Protein AF-A0A7L5AIV1-F1 (afdb_monomer_lite)

Sequence (106 aa):
MNETTESSRKRPETHGSSEAGRYLRFIDWLNRSLEGPLGPPPSGPFDEVVQQVGAATCPVCNRPMSEHRIDHTVSNAVLHCPVGHERPAEHQEPLNELGMPKRPHD

Foldseek 3Di:
DDDDDDDDPPDPDPPPDPVVVVVVVVVVVVVVVCCVVCPDPPPDPVVVVVVVQQQDADPPPRHGLVQWDWDPPDVDTDIHDPDDDDDPPDDPADADPVRHHDDDDD

pLDDT: mean 77.85, std 16.0, range [37.56, 94.88]

Radius of gyration: 32.4 Å; chains: 1; bounding box: 86×71×59 Å

Structure (mmCIF, N/CA/C/O backbone):
data_AF-A0A7L5AIV1-F1
#
_entry.id   AF-A0A7L5AIV1-F1
#
loop_
_atom_site.group_PDB
_atom_site.id
_atom_site.type_symbol
_atom_site.label_atom_id
_atom_site.label_alt_id
_atom_site.label_comp_id
_atom_site.label_asym_id
_atom_site.label_entity_id
_atom_site.label_seq_id
_atom_site.pdbx_PDB_ins_code
_atom_site.Cartn_x
_atom_site.Cartn_y
_atom_site.Cartn_z
_atom_site.occupancy
_atom_site.B_iso_or_equiv
_atom_site.auth_seq_id
_atom_site.auth_comp_id
_atom_site.auth_asym_id
_atom_site.auth_atom_id
_atom_site.pdbx_PDB_model_num
ATOM 1 N N . MET A 1 1 ? -40.158 -61.536 41.423 1.00 37.56 1 MET A N 1
ATOM 2 C CA . MET A 1 1 ? -38.887 -62.261 41.235 1.00 37.56 1 MET A CA 1
ATOM 3 C C . MET A 1 1 ? -38.019 -61.414 40.310 1.00 37.56 1 MET A C 1
ATOM 5 O O . MET A 1 1 ? -38.562 -60.885 39.350 1.00 37.56 1 MET A O 1
ATOM 9 N N . ASN A 1 2 ? -36.754 -61.238 40.720 1.00 39.53 2 ASN A N 1
ATOM 10 C CA . ASN A 1 2 ? -35.513 -60.861 40.010 1.00 39.53 2 ASN A CA 1
ATOM 11 C C . ASN A 1 2 ? -35.399 -59.626 39.078 1.00 39.53 2 ASN A C 1
ATOM 13 O O . ASN A 1 2 ? -35.655 -59.673 37.882 1.00 39.53 2 ASN A O 1
ATOM 17 N N . GLU A 1 3 ? -34.870 -58.556 39.682 1.00 47.19 3 GLU A N 1
ATOM 18 C CA . GLU A 1 3 ? -33.620 -57.817 39.382 1.00 47.19 3 GLU A CA 1
ATOM 19 C C . GLU A 1 3 ? -32.707 -58.274 38.217 1.00 47.19 3 GLU A C 1
ATOM 21 O O . GLU A 1 3 ? -32.412 -59.459 38.091 1.00 47.19 3 GLU A O 1
ATOM 26 N N . THR A 1 4 ? -32.162 -57.294 37.470 1.00 48.16 4 THR A N 1
ATOM 27 C CA . THR A 1 4 ? -30.780 -57.176 36.909 1.00 48.16 4 THR A CA 1
ATOM 28 C C . THR A 1 4 ? -30.658 -55.742 36.330 1.00 48.16 4 THR A C 1
ATOM 30 O O . THR A 1 4 ? -31.296 -55.440 35.328 1.00 48.16 4 THR A O 1
ATOM 33 N N . THR A 1 5 ? -30.277 -54.725 37.112 1.00 50.34 5 THR A N 1
ATOM 34 C CA . THR A 1 5 ? -28.926 -54.145 37.331 1.00 50.34 5 THR A CA 1
ATOM 35 C C . THR A 1 5 ? -28.262 -53.404 36.151 1.00 50.34 5 THR A C 1
ATOM 37 O O . THR A 1 5 ? -28.037 -53.947 35.079 1.00 50.34 5 THR A O 1
ATOM 40 N N . GLU A 1 6 ? -27.902 -52.146 36.461 1.00 44.66 6 GLU A N 1
ATOM 41 C CA . GLU A 1 6 ? -26.683 -51.405 36.084 1.00 44.66 6 GLU A CA 1
ATOM 42 C C . GLU A 1 6 ? -26.363 -51.102 34.608 1.00 44.66 6 GLU A C 1
ATOM 44 O O . GLU A 1 6 ? -26.051 -51.973 33.814 1.00 44.66 6 GLU A O 1
ATOM 49 N N . SER A 1 7 ? -26.168 -49.815 34.298 1.00 41.50 7 SER A N 1
ATOM 50 C CA . SER A 1 7 ? -24.788 -49.315 34.167 1.00 41.50 7 SER A CA 1
ATOM 51 C C . SER A 1 7 ? -24.757 -47.788 34.097 1.00 41.50 7 SER A C 1
ATOM 53 O O . SER A 1 7 ? -24.934 -47.145 33.063 1.00 41.50 7 SER A O 1
ATOM 55 N N . SER A 1 8 ? -24.514 -47.215 35.270 1.00 53.44 8 SER A N 1
ATOM 56 C CA . SER A 1 8 ? -23.936 -45.895 35.462 1.00 53.44 8 SER A CA 1
ATOM 57 C C . SER A 1 8 ? -22.705 -45.706 34.569 1.00 53.44 8 SER A C 1
ATOM 59 O O . SER A 1 8 ? -21.681 -46.358 34.764 1.00 53.44 8 SER A O 1
ATOM 61 N N . ARG A 1 9 ? -22.755 -44.743 33.647 1.00 48.69 9 ARG A N 1
ATOM 62 C CA . ARG A 1 9 ? -21.545 -44.074 33.159 1.00 48.69 9 ARG A CA 1
ATOM 63 C C . ARG A 1 9 ? -21.608 -42.616 33.591 1.00 48.69 9 ARG A C 1
ATOM 65 O O . ARG A 1 9 ? -21.954 -41.729 32.815 1.00 48.69 9 ARG A O 1
ATOM 72 N N . LYS A 1 10 ? -21.308 -42.381 34.876 1.00 47.47 10 LYS A N 1
ATOM 73 C CA . LYS A 1 10 ? -20.975 -41.045 35.381 1.00 47.47 10 LYS A CA 1
ATOM 74 C C . LYS A 1 10 ? -19.882 -40.456 34.489 1.00 47.47 10 LYS A C 1
ATOM 76 O O . LYS A 1 10 ? -18.817 -41.048 34.328 1.00 47.47 10 LYS A O 1
ATOM 81 N N . ARG A 1 11 ? -20.165 -39.292 33.906 1.00 48.53 11 ARG A N 1
ATOM 82 C CA . ARG A 1 11 ? -19.164 -38.453 33.245 1.00 48.53 11 ARG A CA 1
ATOM 83 C C . ARG A 1 11 ? -18.095 -38.117 34.296 1.00 48.53 11 ARG A C 1
ATOM 85 O O . ARG A 1 11 ? -18.481 -37.684 35.381 1.00 48.53 11 ARG A O 1
ATOM 92 N N . PRO A 1 12 ? -16.798 -38.348 34.037 1.00 43.16 12 PRO A N 1
ATOM 93 C CA . PRO A 1 12 ? -15.771 -37.984 34.995 1.00 43.16 12 PRO A CA 1
ATOM 94 C C . PRO A 1 12 ? -15.782 -36.465 35.129 1.00 43.16 12 PRO A C 1
ATOM 96 O O . PRO A 1 12 ? -15.642 -35.734 34.147 1.00 43.16 12 PRO A O 1
ATOM 99 N N . GLU A 1 13 ? -16.026 -36.004 36.348 1.00 54.41 13 GLU A N 1
ATOM 100 C CA . GLU A 1 13 ? -15.886 -34.605 36.704 1.00 54.41 13 GLU A CA 1
ATOM 101 C C . GLU A 1 13 ? -14.404 -34.277 36.584 1.00 54.41 13 GLU A C 1
ATOM 103 O O . GLU A 1 13 ? -13.565 -34.778 37.333 1.00 54.41 13 GLU A O 1
ATOM 108 N N . THR A 1 14 ? -14.064 -33.495 35.565 1.00 49.81 14 THR A N 1
ATOM 109 C CA . THR A 1 14 ? -12.721 -32.967 35.401 1.00 49.81 14 THR A CA 1
ATOM 110 C C . THR A 1 14 ? -12.481 -31.983 36.537 1.00 49.81 14 THR A C 1
ATOM 112 O O . THR A 1 14 ? -12.792 -30.799 36.423 1.00 49.81 14 THR A O 1
ATOM 115 N N . HIS A 1 15 ? -11.905 -32.470 37.635 1.00 52.50 15 HIS A N 1
ATOM 116 C CA . HIS A 1 15 ? -11.165 -31.659 38.598 1.00 52.50 15 HIS A CA 1
ATOM 117 C C . HIS A 1 15 ? -9.884 -31.139 37.920 1.00 52.50 15 HIS A C 1
ATOM 119 O O . HIS A 1 15 ? -8.763 -31.513 38.253 1.00 52.50 15 HIS A O 1
ATOM 125 N N . GLY A 1 16 ? -10.062 -30.298 36.902 1.00 48.94 16 GLY A N 1
ATOM 126 C CA . GLY A 1 16 ? -9.005 -29.525 36.274 1.00 48.94 16 GLY A CA 1
ATOM 127 C C . GLY A 1 16 ? -8.816 -28.249 37.075 1.00 48.94 16 GLY A C 1
ATOM 128 O O . GLY A 1 16 ? -9.589 -27.318 36.904 1.00 48.94 16 GLY A O 1
ATOM 129 N N . SER A 1 17 ? -7.834 -28.275 37.980 1.00 56.34 17 SER A N 1
ATOM 130 C CA . SER A 1 17 ? -7.189 -27.149 38.668 1.00 56.34 17 SER A CA 1
ATOM 131 C C . SER A 1 17 ? -8.070 -25.921 38.954 1.00 56.34 17 SER A C 1
ATOM 133 O O . SER A 1 17 ? -8.384 -25.132 38.060 1.00 56.34 17 SER A O 1
ATOM 135 N N . SER A 1 18 ? -8.376 -25.675 40.235 1.00 63.06 18 SER A N 1
ATOM 136 C CA . SER A 1 18 ? -9.049 -24.440 40.686 1.00 63.06 18 SER A CA 1
ATOM 137 C C . SER A 1 18 ? -8.345 -23.162 40.197 1.00 63.06 18 SER A C 1
ATOM 139 O O . SER A 1 18 ? -8.960 -22.097 40.124 1.00 63.06 18 SER A O 1
ATOM 141 N N . GLU A 1 19 ? -7.077 -23.290 39.796 1.00 66.00 19 GLU A N 1
ATOM 142 C CA . GLU A 1 19 ? -6.255 -22.267 39.171 1.00 66.00 19 GLU A CA 1
ATOM 143 C C . GLU A 1 19 ? -6.685 -21.848 37.761 1.00 66.00 19 GLU A C 1
ATOM 145 O O . GLU A 1 19 ? -6.707 -20.659 37.444 1.00 66.00 19 GLU A O 1
ATOM 150 N N . ALA A 1 20 ? -7.070 -22.802 36.916 1.00 73.00 20 ALA A N 1
ATOM 151 C CA . ALA A 1 20 ? -7.535 -22.501 35.565 1.00 73.00 20 ALA A CA 1
ATOM 152 C C . ALA A 1 20 ? -8.930 -21.858 35.603 1.00 73.00 20 ALA A C 1
ATOM 154 O O . ALA A 1 20 ? -9.197 -20.881 34.904 1.00 73.00 20 ALA A O 1
ATOM 155 N N . GLY A 1 21 ? -9.801 -22.347 36.495 1.00 81.00 21 GLY A N 1
ATOM 156 C CA . GLY A 1 21 ? -11.133 -21.779 36.705 1.00 81.00 21 GLY A CA 1
ATOM 157 C C . GLY A 1 21 ? -11.095 -20.340 37.230 1.00 81.00 21 GLY A C 1
ATOM 158 O O . GLY A 1 21 ? -11.834 -19.493 36.734 1.00 81.00 21 GLY A O 1
ATOM 159 N N . ARG A 1 22 ? -10.211 -20.028 38.191 1.00 80.75 22 ARG A N 1
ATOM 160 C CA . ARG A 1 22 ? -10.058 -18.654 38.711 1.00 80.75 22 ARG A CA 1
ATOM 161 C C . ARG A 1 22 ? -9.459 -17.693 37.680 1.00 80.75 22 ARG A C 1
ATOM 163 O O . ARG A 1 22 ? -9.873 -16.540 37.634 1.00 80.75 22 ARG A O 1
ATOM 170 N N . TYR A 1 23 ? -8.540 -18.166 36.836 1.00 88.75 23 TYR A N 1
ATOM 171 C CA . TYR A 1 23 ? -7.943 -17.356 35.773 1.00 88.75 23 TYR A CA 1
ATOM 172 C C . TYR A 1 23 ? -8.979 -16.948 34.718 1.00 88.75 23 TYR A C 1
ATOM 174 O O . TYR A 1 23 ? -9.088 -15.768 34.397 1.00 88.75 23 TYR A O 1
ATOM 182 N N . LEU A 1 24 ? -9.809 -17.886 34.248 1.00 91.00 24 LEU A N 1
ATOM 183 C CA . LEU A 1 24 ? -10.880 -17.571 33.295 1.00 91.00 24 LEU A CA 1
ATOM 184 C C . LEU A 1 24 ? -11.887 -16.564 33.874 1.00 91.00 24 LEU A C 1
ATOM 186 O O . LEU A 1 24 ? -12.242 -15.600 33.206 1.00 91.00 24 LEU A O 1
ATOM 190 N N . ARG A 1 25 ? -12.265 -16.712 35.152 1.00 87.75 25 ARG A N 1
ATOM 191 C CA . ARG A 1 25 ? -13.143 -15.751 35.848 1.00 87.75 25 ARG A CA 1
ATOM 192 C C . ARG A 1 25 ? -12.531 -14.351 35.956 1.00 87.75 25 ARG A C 1
ATOM 194 O O . ARG A 1 25 ? -13.258 -13.365 35.879 1.00 87.75 25 ARG A O 1
ATOM 201 N N . PHE A 1 26 ? -11.216 -14.263 36.146 1.00 93.31 26 PHE A N 1
ATOM 202 C CA . PHE A 1 26 ? -10.493 -12.994 36.175 1.00 93.31 26 PHE A CA 1
ATOM 203 C C . PHE A 1 26 ? -10.470 -12.317 34.798 1.00 93.31 26 PHE A C 1
ATOM 205 O O . PHE A 1 26 ? -10.749 -11.123 34.717 1.00 93.31 26 PHE A O 1
ATOM 212 N N . ILE A 1 27 ? -10.208 -13.069 33.724 1.00 89.75 27 ILE A N 1
ATOM 213 C CA . ILE A 1 27 ? -10.265 -12.550 32.348 1.00 89.75 27 ILE A CA 1
ATOM 214 C C . ILE A 1 27 ? -11.683 -12.083 31.992 1.00 89.75 27 ILE A C 1
ATOM 216 O O . ILE A 1 27 ? -11.839 -11.005 31.424 1.00 89.75 27 ILE A O 1
ATOM 220 N N . ASP A 1 28 ? -12.717 -12.826 32.394 1.00 89.38 28 ASP A N 1
ATOM 221 C CA . ASP A 1 28 ? -14.115 -12.421 32.196 1.00 89.38 28 ASP A CA 1
ATOM 222 C C . ASP A 1 28 ? -14.450 -11.115 32.937 1.00 89.38 28 ASP A C 1
ATOM 224 O O . ASP A 1 28 ? -15.105 -10.228 32.384 1.00 89.38 28 ASP A O 1
ATOM 228 N N . TRP A 1 29 ? -13.989 -10.971 34.186 1.00 91.56 29 TRP A N 1
ATOM 229 C CA . TRP A 1 29 ? -14.169 -9.744 34.969 1.00 91.56 29 TRP A CA 1
ATOM 230 C C . TRP A 1 29 ? -13.418 -8.553 34.362 1.00 91.56 29 TRP A C 1
ATOM 232 O O . TRP A 1 29 ? -13.967 -7.450 34.305 1.00 91.56 29 TRP A O 1
ATOM 242 N N . LEU A 1 30 ? -12.189 -8.773 33.884 1.00 89.19 30 LEU A N 1
ATOM 243 C CA . LEU A 1 30 ? -11.402 -7.755 33.192 1.00 89.19 30 LEU A CA 1
ATOM 244 C C . LEU A 1 30 ? -12.096 -7.301 31.912 1.00 89.19 30 LEU A C 1
ATOM 246 O O . LEU A 1 30 ? -12.306 -6.104 31.744 1.00 89.19 30 LEU A O 1
ATOM 250 N N . ASN A 1 31 ? -12.506 -8.234 31.048 1.00 84.44 31 ASN A N 1
ATOM 251 C CA . ASN A 1 31 ? -13.224 -7.907 29.818 1.00 84.44 31 ASN A CA 1
ATOM 252 C C . ASN A 1 31 ? -14.494 -7.104 30.123 1.00 84.44 31 ASN A C 1
ATOM 254 O O . ASN A 1 31 ? -14.678 -6.027 29.563 1.00 84.44 31 ASN A O 1
ATOM 258 N N . ARG A 1 32 ? -15.311 -7.537 31.096 1.00 84.25 32 ARG A N 1
ATOM 259 C CA . ARG A 1 32 ? -16.517 -6.797 31.513 1.00 84.25 32 ARG A CA 1
ATOM 260 C C . ARG A 1 32 ? -16.206 -5.391 32.032 1.00 84.25 32 ARG A C 1
ATOM 262 O O . ARG A 1 32 ? -16.967 -4.462 31.775 1.00 84.25 32 ARG A O 1
ATOM 269 N N . SER A 1 33 ? -15.117 -5.240 32.783 1.00 84.56 33 SER A N 1
ATOM 270 C CA . SER A 1 33 ? -14.695 -3.949 33.341 1.00 84.56 33 SER A CA 1
ATOM 271 C C . SER A 1 33 ? -14.114 -3.014 32.282 1.00 84.56 33 SER A C 1
ATOM 273 O O . SER A 1 33 ? -14.166 -1.802 32.463 1.00 84.56 33 SER A O 1
ATOM 275 N N . LEU A 1 34 ? -13.573 -3.560 31.190 1.00 80.38 34 LEU A N 1
ATOM 276 C CA . LEU A 1 34 ? -12.972 -2.814 30.085 1.00 80.38 34 LEU A CA 1
ATOM 277 C C . LEU A 1 34 ? -13.989 -2.424 29.003 1.00 80.38 34 LEU A C 1
ATOM 279 O O . LEU A 1 34 ? -13.841 -1.364 28.402 1.00 80.38 34 LEU A O 1
ATOM 283 N N . GLU A 1 35 ? -15.044 -3.214 28.793 1.00 71.94 35 GLU A N 1
ATOM 284 C CA . GLU A 1 35 ? -16.107 -2.929 27.812 1.00 71.94 35 GLU A CA 1
ATOM 285 C C . GLU A 1 35 ? -16.823 -1.589 28.046 1.00 71.94 35 GLU A C 1
ATOM 287 O O . GLU A 1 35 ? -17.227 -0.935 27.090 1.00 71.94 35 GLU A O 1
ATOM 292 N N . GLY A 1 36 ? -16.974 -1.157 29.301 1.00 73.44 36 GLY A N 1
ATOM 293 C CA . GLY A 1 36 ? -17.564 0.144 29.631 1.00 73.44 36 GLY A CA 1
ATOM 294 C C . GLY A 1 36 ? -16.671 1.334 29.244 1.00 73.44 36 GLY A C 1
ATOM 295 O O . GLY A 1 36 ? -17.088 2.164 28.440 1.00 73.44 36 GLY A O 1
ATOM 296 N N . PRO A 1 37 ? -15.457 1.449 29.813 1.00 71.50 37 PRO A N 1
ATOM 297 C CA . PRO A 1 37 ? -14.579 2.595 29.587 1.00 71.50 37 PRO A CA 1
ATOM 298 C C . PRO A 1 37 ? -13.891 2.620 28.215 1.00 71.50 37 PRO A C 1
ATOM 300 O O . PRO A 1 37 ? -13.590 3.711 27.739 1.00 71.50 37 PRO A O 1
ATOM 303 N N . LEU A 1 38 ? -13.629 1.471 27.579 1.00 72.50 38 LEU A N 1
ATOM 304 C CA . LEU A 1 38 ? -13.010 1.431 26.244 1.00 72.50 38 LEU A CA 1
ATOM 305 C C . LEU A 1 38 ? -14.041 1.387 25.110 1.00 72.50 38 LEU A C 1
ATOM 307 O O . LEU A 1 38 ? -13.720 1.790 23.993 1.00 72.50 38 LEU A O 1
ATOM 311 N N . GLY A 1 39 ? -15.268 0.934 25.394 1.00 68.81 39 GLY A N 1
ATOM 312 C CA . GLY A 1 39 ? -16.287 0.698 24.377 1.00 68.81 39 GLY A CA 1
ATOM 313 C C . GLY A 1 39 ? -15.883 -0.395 23.377 1.00 68.81 39 GLY A C 1
ATOM 314 O O . GLY A 1 39 ? -14.784 -0.956 23.453 1.00 68.81 39 GLY A O 1
ATOM 315 N N . PRO A 1 40 ? -16.759 -0.739 22.416 1.00 69.56 40 PRO A N 1
ATOM 316 C CA . PRO A 1 40 ? -16.313 -1.471 21.239 1.00 69.56 40 PRO A CA 1
ATOM 317 C C . PRO A 1 40 ? -15.188 -0.665 20.572 1.00 69.56 40 PRO A C 1
ATOM 319 O O . PRO A 1 40 ? -15.278 0.567 20.536 1.00 69.56 40 PRO A O 1
ATOM 322 N N . PRO A 1 41 ? -14.130 -1.325 20.060 1.00 67.44 41 PRO A N 1
ATOM 323 C CA . PRO A 1 41 ? -13.049 -0.619 19.391 1.00 67.44 41 PRO A CA 1
ATOM 324 C C . PRO A 1 41 ? -13.666 0.291 18.329 1.00 67.44 41 PRO A C 1
ATOM 326 O O . PRO A 1 41 ? -14.575 -0.160 17.620 1.00 67.44 41 PRO A O 1
ATOM 329 N N . PRO A 1 42 ? -13.226 1.556 18.218 1.00 69.25 42 PRO A N 1
ATOM 330 C CA . PRO A 1 42 ? -13.720 2.411 17.165 1.00 69.25 42 PRO A CA 1
ATOM 331 C C . PRO A 1 42 ? -13.407 1.707 15.848 1.00 69.25 42 PRO A C 1
ATOM 333 O O . PRO A 1 42 ? -12.246 1.574 15.457 1.00 69.25 42 PRO A O 1
ATOM 336 N N . SER A 1 43 ? -14.451 1.246 15.160 1.00 64.56 43 SER A N 1
ATOM 337 C CA . SER A 1 43 ? -14.409 1.032 13.724 1.00 64.56 43 SER A CA 1
ATOM 338 C C . SER A 1 43 ? -14.287 2.428 13.132 1.00 64.56 43 SER A C 1
ATOM 340 O O . SER A 1 43 ? -15.283 3.033 12.736 1.00 64.56 43 SER A O 1
ATOM 342 N N . GLY A 1 44 ? -13.093 3.011 13.253 1.00 67.88 44 GLY A N 1
ATOM 343 C CA . GLY A 1 44 ? -12.797 4.336 12.747 1.00 67.88 44 GLY A CA 1
ATOM 344 C C . GLY A 1 44 ? -13.140 4.404 11.262 1.00 67.88 44 GLY A C 1
ATOM 345 O O . GLY A 1 44 ? -13.459 3.382 10.648 1.00 67.88 44 GLY A O 1
ATOM 346 N N . PRO A 1 45 ? -13.084 5.591 10.661 1.00 73.62 45 PRO A N 1
ATOM 347 C CA . PRO A 1 45 ? -13.377 5.741 9.247 1.00 73.62 45 PRO A CA 1
ATOM 348 C C . PRO A 1 45 ? -12.298 5.030 8.414 1.00 73.62 45 PRO A C 1
ATOM 350 O O . PRO A 1 45 ? -11.311 5.618 7.979 1.00 73.62 45 PRO A O 1
ATOM 353 N N . PHE A 1 46 ? -12.474 3.725 8.204 1.00 75.75 46 PHE A N 1
ATOM 354 C CA . PHE A 1 46 ? -11.568 2.903 7.411 1.00 75.75 46 PHE A CA 1
ATOM 355 C C . PHE A 1 46 ? -11.517 3.407 5.969 1.00 75.75 46 PHE A C 1
ATOM 357 O O . PHE A 1 46 ? -10.468 3.328 5.338 1.00 75.75 46 PHE A O 1
ATOM 364 N N . ASP A 1 47 ? -12.607 4.011 5.492 1.00 76.19 47 ASP A N 1
ATOM 365 C CA . ASP A 1 47 ? -12.673 4.644 4.179 1.00 76.19 47 ASP A CA 1
ATOM 366 C C . ASP A 1 47 ? -11.666 5.793 4.037 1.00 76.19 47 ASP A C 1
ATOM 368 O O . ASP A 1 47 ? -10.974 5.867 3.027 1.00 76.19 47 ASP A O 1
ATOM 372 N N . GLU A 1 48 ? -11.503 6.652 5.047 1.00 78.94 48 GLU A N 1
ATOM 373 C CA . GLU A 1 48 ? -10.546 7.771 5.001 1.00 78.94 48 GLU A CA 1
ATOM 374 C C . GLU A 1 48 ? -9.101 7.267 4.916 1.00 78.94 48 GLU A C 1
ATOM 376 O O . GLU A 1 48 ? -8.298 7.780 4.133 1.00 78.94 48 GLU A O 1
ATOM 381 N N . VAL A 1 49 ? -8.788 6.202 5.659 1.00 79.12 49 VAL A N 1
ATOM 382 C CA . VAL A 1 49 ? -7.477 5.542 5.615 1.00 79.12 49 VAL A CA 1
ATOM 383 C C . VAL A 1 49 ? -7.236 4.907 4.246 1.00 79.12 49 VAL A C 1
ATOM 385 O O . VAL A 1 49 ? -6.158 5.070 3.677 1.00 79.12 49 VAL A O 1
ATOM 388 N N . VAL A 1 50 ? -8.235 4.223 3.681 1.00 80.12 50 VAL A N 1
ATOM 389 C CA . VAL A 1 50 ? -8.142 3.623 2.341 1.00 80.12 50 VAL A CA 1
ATOM 390 C C . VAL A 1 50 ? -7.912 4.697 1.276 1.00 80.12 50 VAL A C 1
ATOM 392 O O . VAL A 1 50 ? -7.052 4.515 0.414 1.00 80.12 50 VAL A O 1
ATOM 395 N N . GLN A 1 51 ? -8.610 5.833 1.354 1.00 80.19 51 GLN A N 1
ATOM 396 C CA . GLN A 1 51 ? -8.412 6.952 0.427 1.00 80.19 51 GLN A CA 1
ATOM 397 C C . GLN A 1 51 ? -7.007 7.550 0.547 1.00 80.19 51 GLN A C 1
ATOM 399 O O . GLN A 1 51 ? -6.334 7.763 -0.462 1.00 80.19 51 GLN A O 1
ATOM 404 N N . GLN A 1 52 ? -6.529 7.774 1.773 1.00 82.69 52 GLN A N 1
ATOM 405 C CA . GLN A 1 52 ? -5.190 8.308 2.011 1.00 82.69 52 GLN A CA 1
ATOM 406 C C . GLN A 1 52 ? -4.099 7.363 1.492 1.00 82.69 52 GLN A C 1
ATOM 408 O O . GLN A 1 52 ? -3.145 7.810 0.855 1.00 82.69 52 GLN A O 1
ATOM 413 N N . VAL A 1 53 ? -4.240 6.058 1.732 1.00 83.69 53 VAL A N 1
ATOM 414 C CA . VAL A 1 53 ? -3.301 5.047 1.231 1.00 83.69 53 VAL A CA 1
ATOM 415 C C . VAL A 1 53 ? -3.362 4.957 -0.292 1.00 83.69 53 VAL A C 1
ATOM 417 O O . VAL A 1 53 ? -2.317 4.895 -0.930 1.00 83.69 53 VAL A O 1
ATOM 420 N N . GLY A 1 54 ? -4.552 5.012 -0.894 1.00 81.62 54 GLY A N 1
ATOM 421 C CA . GLY A 1 54 ? -4.717 5.001 -2.349 1.00 81.62 54 GLY A CA 1
ATOM 422 C C . GLY A 1 54 ? -4.078 6.207 -3.046 1.00 81.62 54 GLY A C 1
ATOM 423 O O . GLY A 1 54 ? -3.553 6.064 -4.152 1.00 81.62 54 GLY A O 1
ATOM 424 N N . ALA A 1 55 ? -4.074 7.371 -2.389 1.00 85.94 55 ALA A N 1
ATOM 425 C CA . ALA A 1 55 ? -3.422 8.588 -2.871 1.00 85.94 55 ALA A CA 1
ATOM 426 C C . ALA A 1 55 ? -1.891 8.577 -2.707 1.00 85.94 55 ALA A C 1
ATOM 428 O O . ALA A 1 55 ? -1.209 9.401 -3.319 1.00 85.94 55 ALA A O 1
ATOM 429 N N . ALA A 1 56 ? -1.335 7.668 -1.899 1.00 90.44 56 ALA A N 1
ATOM 430 C CA . ALA A 1 56 ? 0.107 7.555 -1.730 1.00 90.44 56 ALA A CA 1
ATOM 431 C C . ALA A 1 56 ? 0.784 7.088 -3.027 1.00 90.44 56 ALA A C 1
ATOM 433 O O . ALA A 1 56 ? 0.262 6.258 -3.773 1.00 90.44 56 ALA A O 1
ATOM 434 N N . THR A 1 57 ? 1.980 7.608 -3.286 1.00 94.88 57 THR A N 1
ATOM 435 C CA . THR A 1 57 ? 2.744 7.297 -4.496 1.00 94.88 57 THR A CA 1
ATOM 436 C C . THR A 1 57 ? 3.603 6.048 -4.293 1.00 94.88 57 THR A C 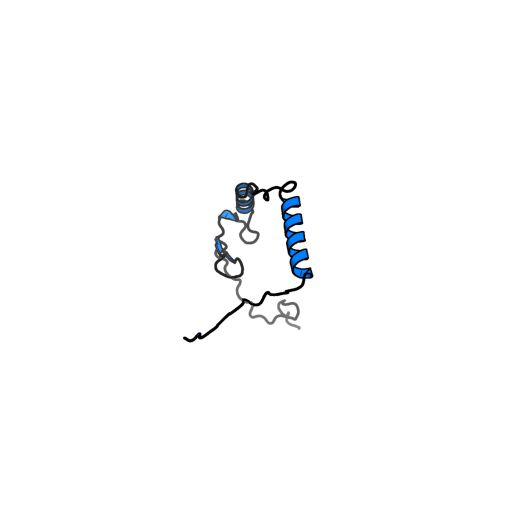1
ATOM 438 O O . THR A 1 57 ? 4.311 5.927 -3.293 1.00 94.88 57 THR A O 1
ATOM 441 N N . CYS A 1 58 ? 3.600 5.131 -5.262 1.00 94.31 58 CYS A N 1
ATOM 442 C CA . CYS A 1 58 ? 4.516 3.994 -5.278 1.00 94.31 58 CYS A CA 1
ATOM 443 C C . CYS A 1 58 ? 5.979 4.459 -5.428 1.00 94.31 58 CYS A C 1
ATOM 445 O O . CYS A 1 58 ? 6.285 5.120 -6.421 1.00 94.31 58 CYS A O 1
ATOM 447 N N . PRO A 1 59 ? 6.918 4.037 -4.558 1.00 92.38 59 PRO A N 1
ATOM 448 C CA . PRO A 1 59 ? 8.320 4.471 -4.621 1.00 92.38 59 PRO A CA 1
ATOM 449 C C . PRO A 1 59 ? 9.098 3.891 -5.815 1.00 92.38 59 PRO A C 1
ATOM 451 O O . PRO A 1 59 ? 10.186 4.366 -6.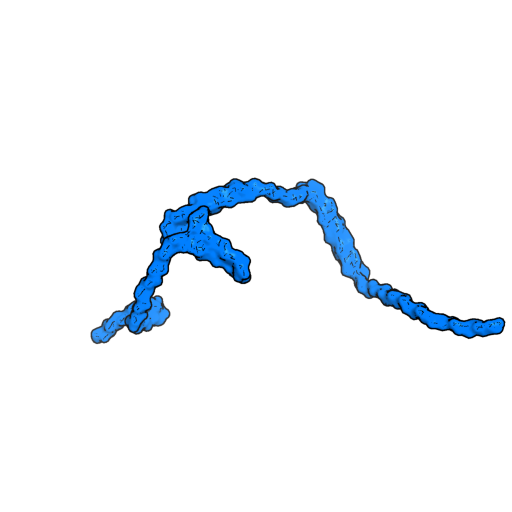123 1.00 92.38 59 PRO A O 1
ATOM 454 N N . VAL A 1 60 ? 8.566 2.855 -6.475 1.00 91.25 60 VAL A N 1
ATOM 455 C CA . VAL A 1 60 ? 9.201 2.213 -7.639 1.00 91.25 60 VAL A CA 1
ATOM 456 C C . VAL A 1 60 ? 8.785 2.872 -8.958 1.00 91.25 60 VAL A C 1
ATOM 458 O O . VAL A 1 60 ? 9.637 3.229 -9.764 1.00 91.25 60 VAL A O 1
ATOM 461 N N . CYS A 1 61 ? 7.479 3.029 -9.201 1.00 93.75 61 CYS A N 1
ATOM 462 C CA . CYS A 1 61 ? 6.945 3.509 -10.481 1.00 93.75 61 CYS A CA 1
ATOM 463 C C . CYS A 1 61 ? 6.371 4.935 -10.441 1.00 93.75 61 CYS A C 1
ATOM 465 O O . CYS A 1 61 ? 5.968 5.452 -11.480 1.00 93.75 61 CYS A O 1
ATOM 467 N N . ASN A 1 62 ? 6.307 5.565 -9.264 1.00 94.00 62 ASN A N 1
ATOM 468 C CA . ASN A 1 62 ? 5.744 6.898 -9.031 1.00 94.00 62 ASN A CA 1
ATOM 469 C C . ASN A 1 62 ? 4.265 7.087 -9.435 1.00 94.00 62 ASN A C 1
ATOM 471 O O . ASN A 1 62 ? 3.803 8.217 -9.584 1.00 94.00 62 ASN A O 1
ATOM 475 N N . ARG A 1 63 ? 3.501 5.998 -9.578 1.00 94.12 63 ARG A N 1
ATOM 476 C CA . ARG A 1 63 ? 2.042 6.025 -9.789 1.00 94.12 63 ARG A CA 1
ATOM 477 C C . ARG A 1 63 ? 1.277 5.870 -8.471 1.00 94.12 63 ARG A C 1
ATOM 479 O O . ARG A 1 63 ? 1.844 5.316 -7.523 1.00 94.12 63 ARG A O 1
ATOM 486 N N . PRO A 1 64 ? 0.019 6.342 -8.383 1.00 94.88 64 PRO A N 1
ATOM 487 C CA . PRO A 1 64 ? -0.782 6.196 -7.170 1.00 94.88 64 PRO A CA 1
ATOM 488 C C . PRO A 1 64 ? -0.995 4.717 -6.807 1.00 94.88 64 PRO A C 1
ATOM 490 O O . PRO A 1 64 ? -1.154 3.849 -7.671 1.00 94.88 64 PRO A O 1
ATOM 493 N N . MET A 1 65 ? -1.000 4.419 -5.508 1.00 94.38 65 MET A N 1
ATOM 494 C CA . MET A 1 65 ? -1.224 3.074 -4.964 1.00 94.38 65 MET A CA 1
ATOM 495 C C . MET A 1 65 ? -2.595 2.504 -5.325 1.00 94.38 65 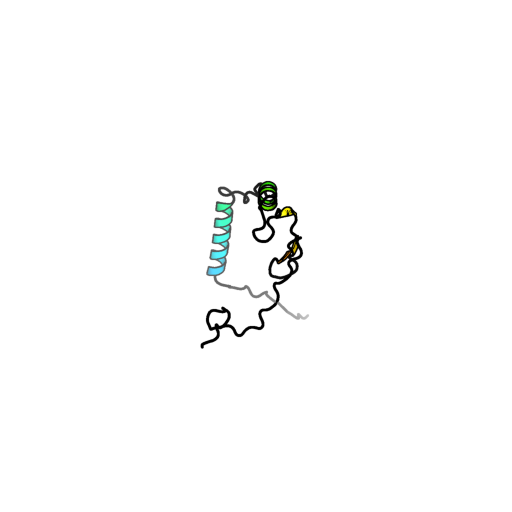MET A C 1
ATOM 497 O O . MET A 1 65 ? -2.729 1.290 -5.434 1.00 94.38 65 MET A O 1
ATOM 501 N N . SER A 1 66 ? -3.584 3.356 -5.607 1.00 93.25 66 SER A N 1
ATOM 502 C CA . SER A 1 66 ? -4.897 2.939 -6.112 1.00 93.25 66 SER A CA 1
ATOM 503 C C . SER A 1 66 ? -4.852 2.206 -7.462 1.00 93.25 66 SER A C 1
ATOM 505 O O . SER A 1 66 ? -5.762 1.436 -7.759 1.00 93.25 66 SER A O 1
ATOM 507 N N . GLU A 1 67 ? -3.803 2.396 -8.271 1.00 94.88 67 GLU A N 1
ATOM 508 C CA . GLU A 1 67 ? -3.603 1.663 -9.533 1.00 94.88 67 GLU A CA 1
ATOM 509 C C . GLU A 1 67 ? -2.960 0.279 -9.336 1.00 94.88 67 GLU A C 1
ATOM 511 O O . GLU A 1 67 ? -2.848 -0.496 -10.288 1.00 94.88 67 GLU A O 1
ATOM 516 N N . HIS A 1 68 ? -2.504 -0.042 -8.124 1.00 94.75 68 HIS A N 1
ATOM 517 C CA . HIS A 1 68 ? -1.826 -1.299 -7.826 1.00 94.75 68 HIS A CA 1
ATOM 518 C C . HIS A 1 68 ? -2.816 -2.360 -7.350 1.00 94.75 68 HIS A C 1
ATOM 520 O O . HIS A 1 68 ? -3.822 -2.069 -6.704 1.00 94.75 68 HIS A O 1
ATOM 526 N N . ARG A 1 69 ? -2.503 -3.628 -7.629 1.00 94.31 69 ARG A N 1
ATOM 527 C CA . ARG A 1 69 ? -3.289 -4.766 -7.138 1.00 94.31 69 ARG A CA 1
ATOM 528 C C . ARG A 1 69 ? -2.535 -5.461 -6.015 1.00 94.31 69 ARG A C 1
ATOM 530 O O . ARG A 1 69 ? -1.419 -5.923 -6.232 1.00 94.31 69 ARG A O 1
ATOM 537 N N . ILE A 1 70 ? -3.161 -5.581 -4.848 1.00 93.00 70 ILE A N 1
ATOM 538 C CA . ILE A 1 70 ? -2.642 -6.392 -3.743 1.00 93.00 70 ILE A CA 1
ATOM 539 C C . ILE A 1 70 ? -3.307 -7.768 -3.802 1.00 93.00 70 ILE A C 1
ATOM 541 O O . ILE A 1 70 ? -4.531 -7.881 -3.738 1.00 93.00 70 ILE A O 1
ATOM 545 N N . ASP A 1 71 ? -2.501 -8.809 -3.970 1.00 94.19 71 ASP A N 1
ATOM 546 C CA . ASP A 1 71 ? -2.924 -10.202 -3.934 1.00 94.19 71 ASP A CA 1
ATOM 547 C C . ASP A 1 71 ? -2.710 -10.780 -2.526 1.00 94.19 71 ASP A C 1
ATOM 549 O O . ASP A 1 71 ? -1.591 -10.819 -2.016 1.00 94.19 71 ASP A O 1
ATOM 553 N N . HIS A 1 72 ? -3.804 -11.220 -1.901 1.00 94.62 72 HIS A N 1
ATOM 554 C CA . HIS A 1 72 ? -3.833 -11.836 -0.571 1.00 94.62 72 HIS A CA 1
ATOM 555 C C . HIS A 1 72 ? -4.094 -13.353 -0.621 1.00 94.62 72 HIS A C 1
ATOM 557 O O . HIS A 1 72 ? -4.430 -13.954 0.397 1.00 94.62 72 HIS A O 1
ATOM 563 N N . THR A 1 73 ? -4.003 -13.981 -1.798 1.00 94.00 73 THR A N 1
ATOM 564 C CA . THR A 1 73 ? -4.274 -15.421 -1.969 1.00 94.00 73 THR A CA 1
ATOM 565 C C . THR A 1 73 ? -3.174 -16.316 -1.401 1.00 94.00 73 THR A C 1
ATOM 567 O O . THR A 1 73 ? -3.433 -17.476 -1.081 1.00 94.00 73 THR A O 1
ATOM 570 N N . VAL A 1 74 ? -1.959 -15.788 -1.249 1.00 91.44 74 VAL A N 1
ATOM 571 C CA . VAL A 1 74 ? -0.821 -16.479 -0.632 1.00 91.44 74 VAL A CA 1
ATOM 572 C C . VAL A 1 74 ? -0.551 -15.926 0.768 1.00 91.44 74 VAL A C 1
ATOM 574 O O . VAL A 1 74 ? -1.068 -14.880 1.151 1.00 91.44 74 VAL A O 1
ATOM 577 N N . SER A 1 75 ? 0.265 -16.631 1.559 1.00 91.62 75 SER A N 1
ATOM 578 C CA . SER A 1 75 ? 0.517 -16.274 2.966 1.00 91.62 75 SER A CA 1
ATOM 579 C C . SER A 1 75 ? 1.083 -14.863 3.160 1.00 91.62 75 SER A C 1
ATOM 581 O O . SER A 1 75 ? 0.895 -14.270 4.217 1.00 91.62 75 SER A O 1
ATOM 583 N N . ASN A 1 76 ? 1.778 -14.336 2.149 1.00 93.38 76 ASN A N 1
ATOM 584 C CA . ASN A 1 76 ? 2.302 -12.977 2.126 1.00 93.38 76 ASN A CA 1
ATOM 585 C C . ASN A 1 76 ? 1.515 -12.144 1.115 1.00 93.38 76 ASN A C 1
ATOM 587 O O . ASN A 1 76 ? 1.316 -12.581 -0.013 1.00 93.38 76 ASN A O 1
ATOM 591 N N . ALA A 1 77 ? 1.127 -10.925 1.482 1.00 93.12 77 ALA A N 1
ATOM 592 C CA . ALA A 1 77 ? 0.519 -10.011 0.523 1.00 93.12 77 ALA A CA 1
ATOM 593 C C . ALA A 1 77 ? 1.524 -9.671 -0.593 1.00 93.12 77 ALA A C 1
ATOM 595 O O . ALA A 1 77 ? 2.631 -9.207 -0.313 1.00 93.12 77 ALA A O 1
ATOM 596 N N . VAL A 1 78 ? 1.140 -9.897 -1.849 1.00 94.06 78 VAL A N 1
ATOM 597 C CA . VAL A 1 78 ? 1.955 -9.570 -3.026 1.00 94.06 78 VAL A CA 1
ATOM 598 C C . VAL A 1 78 ? 1.398 -8.314 -3.683 1.00 94.06 78 VAL A C 1
ATOM 600 O O . VAL A 1 78 ? 0.234 -8.264 -4.067 1.00 94.06 78 VAL A O 1
ATOM 603 N N . LEU A 1 79 ? 2.232 -7.285 -3.826 1.00 92.81 79 LEU A N 1
ATOM 604 C CA . LEU A 1 79 ? 1.872 -6.040 -4.501 1.00 92.81 79 LEU A CA 1
ATOM 605 C C . LEU A 1 79 ? 2.281 -6.106 -5.979 1.00 92.81 79 LEU A C 1
ATOM 607 O O . LEU A 1 79 ? 3.465 -6.210 -6.296 1.00 92.81 79 LEU A O 1
ATOM 611 N N . HIS A 1 80 ? 1.311 -6.001 -6.885 1.00 93.62 80 HIS A N 1
ATOM 612 C CA . HIS A 1 80 ? 1.541 -5.946 -8.326 1.00 93.62 80 HIS A CA 1
ATOM 613 C C . HIS A 1 80 ? 1.560 -4.498 -8.816 1.00 93.62 80 HIS A C 1
ATOM 615 O O . HIS A 1 80 ? 0.558 -3.783 -8.729 1.00 93.62 80 HIS A O 1
ATOM 621 N N . CYS A 1 81 ? 2.707 -4.084 -9.359 1.00 93.94 81 CYS A N 1
ATOM 622 C CA . CYS A 1 81 ? 2.853 -2.805 -10.044 1.00 93.94 81 CYS A CA 1
ATOM 623 C C . CYS A 1 81 ? 2.157 -2.838 -11.418 1.00 93.94 81 CYS A C 1
ATOM 625 O O . CYS A 1 81 ? 2.339 -3.814 -12.150 1.00 93.94 81 CYS A O 1
ATOM 627 N N . PRO A 1 82 ? 1.399 -1.791 -11.802 1.00 93.81 82 PRO A N 1
ATOM 628 C CA . PRO A 1 82 ? 0.755 -1.716 -13.116 1.00 93.81 82 PRO A CA 1
ATOM 629 C C . PRO A 1 82 ? 1.748 -1.459 -14.260 1.00 93.81 82 PRO A C 1
ATOM 631 O O . PRO A 1 82 ? 1.407 -1.636 -15.428 1.00 93.81 82 PRO A O 1
ATOM 634 N N . VAL A 1 83 ? 2.968 -1.016 -13.946 1.00 92.50 83 VAL A N 1
ATOM 635 C CA . VAL A 1 83 ? 4.016 -0.759 -14.937 1.00 92.50 83 VAL A CA 1
ATOM 636 C C . VAL A 1 83 ? 4.835 -2.028 -15.138 1.00 92.50 83 VAL A C 1
ATOM 638 O O . VAL A 1 83 ? 5.313 -2.627 -14.176 1.00 92.50 83 VAL A O 1
ATOM 641 N N . GLY A 1 84 ? 5.028 -2.419 -16.398 1.00 86.94 84 GLY A N 1
ATOM 642 C CA . GLY A 1 84 ? 5.966 -3.479 -16.746 1.00 86.94 84 GLY A CA 1
ATOM 643 C C . GLY A 1 84 ? 7.381 -3.083 -16.327 1.00 86.94 84 GLY A C 1
ATOM 644 O O . GLY A 1 84 ? 7.933 -2.114 -16.843 1.00 86.94 84 GLY A O 1
ATOM 645 N N . HIS A 1 85 ? 7.957 -3.817 -15.378 1.00 77.38 85 HIS A N 1
ATOM 646 C CA . HIS A 1 85 ? 9.354 -3.657 -14.998 1.00 77.38 85 HIS A CA 1
ATOM 647 C C . HIS A 1 85 ? 10.196 -4.638 -15.795 1.00 77.38 85 HIS A C 1
ATOM 649 O O . HIS A 1 85 ? 10.177 -5.843 -15.544 1.00 77.38 85 HIS A O 1
ATOM 655 N N . GLU A 1 86 ? 10.932 -4.113 -16.767 1.00 78.50 86 GLU A N 1
ATOM 656 C CA . GLU A 1 86 ? 11.953 -4.890 -17.447 1.00 78.50 86 GLU A CA 1
ATOM 657 C C . GLU A 1 86 ? 13.114 -5.083 -16.474 1.00 78.50 86 GLU A C 1
ATOM 659 O O . GLU A 1 86 ? 13.674 -4.121 -15.938 1.00 78.50 86 GLU A O 1
ATOM 664 N N . ARG A 1 87 ? 13.417 -6.345 -16.157 1.00 72.50 87 ARG A N 1
ATOM 665 C CA . ARG A 1 87 ? 14.546 -6.650 -15.284 1.00 72.50 87 ARG A CA 1
ATOM 666 C C . ARG A 1 87 ? 1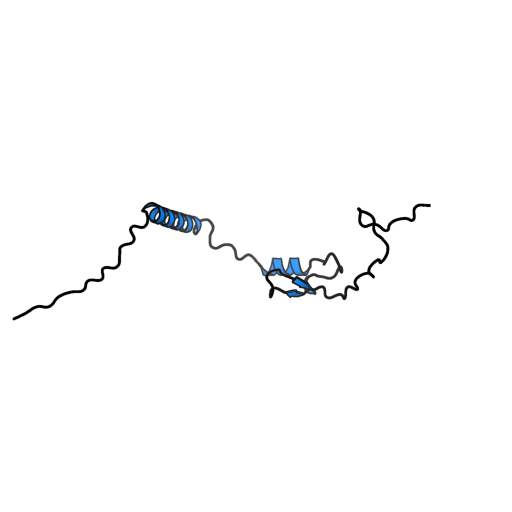5.812 -6.204 -16.026 1.00 72.50 87 ARG A C 1
ATOM 668 O O . ARG A 1 87 ? 15.957 -6.579 -17.191 1.00 72.50 87 ARG A O 1
ATOM 675 N N . PRO A 1 88 ? 16.718 -5.437 -15.393 1.00 72.81 88 PRO A N 1
ATOM 676 C CA . PRO A 1 88 ? 18.004 -5.130 -16.001 1.00 72.81 88 PRO A CA 1
ATOM 677 C C . PRO A 1 88 ? 18.684 -6.422 -16.453 1.00 72.81 88 PRO A C 1
ATOM 679 O O . PRO A 1 88 ? 18.548 -7.455 -15.787 1.00 72.81 88 PRO A O 1
ATOM 682 N N . ALA A 1 89 ? 19.391 -6.359 -17.581 1.00 75.31 89 ALA A N 1
ATOM 683 C CA . ALA A 1 89 ? 20.163 -7.491 -18.068 1.00 75.31 89 ALA A CA 1
ATOM 684 C C . ALA A 1 89 ? 21.097 -7.994 -16.958 1.00 75.31 89 ALA A C 1
ATOM 686 O O . ALA A 1 89 ? 21.736 -7.203 -16.262 1.00 75.31 89 ALA A O 1
ATOM 687 N N . GLU A 1 90 ? 21.150 -9.310 -16.779 1.00 76.44 90 GLU A N 1
ATOM 688 C CA . GLU A 1 90 ? 22.071 -9.927 -15.835 1.00 76.44 90 GLU A CA 1
ATOM 689 C C . GLU A 1 90 ? 23.516 -9.597 -16.230 1.00 76.44 90 GLU A C 1
ATOM 691 O O . GLU A 1 90 ? 23.946 -9.827 -17.362 1.00 76.44 90 GLU A O 1
ATOM 696 N N . HIS A 1 91 ? 24.273 -9.015 -15.301 1.00 70.88 91 HIS A N 1
ATOM 697 C CA . HIS A 1 91 ? 25.690 -8.769 -15.519 1.00 70.88 91 HIS A CA 1
ATOM 698 C C . HIS A 1 91 ? 26.426 -10.112 -15.458 1.00 70.88 91 HIS A C 1
ATOM 700 O O . HIS A 1 91 ? 26.506 -10.732 -14.402 1.00 70.88 91 HIS A O 1
ATOM 706 N N . GLN A 1 92 ? 26.962 -10.562 -16.594 1.00 79.31 92 GLN A N 1
ATOM 707 C CA . GLN A 1 92 ? 27.763 -11.793 -16.689 1.00 79.31 92 GLN A CA 1
ATOM 708 C C . GLN A 1 92 ? 29.227 -11.591 -16.255 1.00 79.31 92 GLN A C 1
ATOM 710 O O . GLN A 1 92 ? 30.036 -12.517 -16.305 1.00 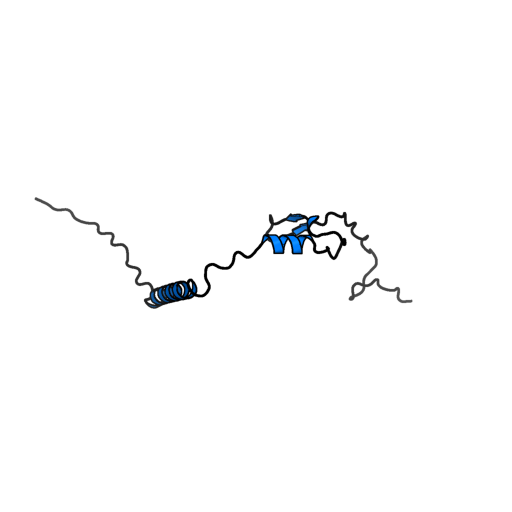79.31 92 GLN A O 1
ATOM 715 N N . GLU A 1 93 ? 29.592 -10.374 -15.855 1.00 83.50 93 GLU A N 1
ATOM 716 C CA . GLU A 1 93 ? 30.947 -10.027 -15.438 1.00 83.50 93 GLU A CA 1
ATOM 717 C C . GLU A 1 93 ? 31.270 -10.620 -14.054 1.00 83.50 93 GLU A C 1
ATOM 719 O O . GLU A 1 93 ? 30.410 -10.614 -13.169 1.00 83.50 93 GLU A O 1
ATOM 724 N N . PRO A 1 94 ? 32.506 -11.106 -13.814 1.00 84.50 94 PRO A N 1
ATOM 725 C CA . PRO A 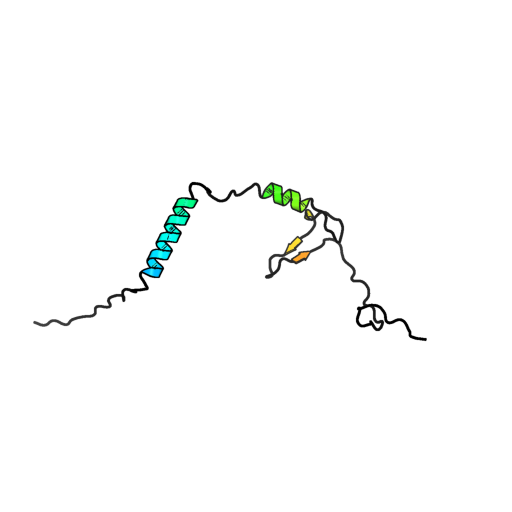1 94 ? 32.909 -11.582 -12.496 1.00 84.50 94 PRO A CA 1
ATOM 726 C C . PRO A 1 94 ? 32.742 -10.476 -11.452 1.00 84.50 94 PRO A C 1
ATOM 728 O O . PRO A 1 94 ? 33.335 -9.405 -11.577 1.00 84.50 94 PRO A O 1
ATOM 731 N N . LEU A 1 95 ? 31.960 -10.737 -10.409 1.00 85.31 95 LEU A N 1
ATOM 732 C CA . LEU A 1 95 ? 31.778 -9.810 -9.296 1.00 85.31 95 LEU A CA 1
ATOM 733 C C . LEU A 1 95 ? 32.838 -10.058 -8.213 1.00 85.31 95 LEU A C 1
ATOM 735 O O . LEU A 1 95 ? 33.313 -11.180 -8.030 1.00 85.31 95 LEU A O 1
ATOM 739 N N . ASN A 1 96 ? 33.233 -9.007 -7.497 1.00 88.00 96 ASN A N 1
ATOM 740 C CA . ASN A 1 96 ? 34.046 -9.126 -6.285 1.00 88.00 96 ASN A CA 1
ATOM 741 C C . ASN A 1 96 ? 33.175 -9.441 -5.048 1.00 88.00 96 ASN A C 1
ATOM 743 O O . ASN A 1 96 ? 31.954 -9.545 -5.144 1.00 88.00 96 ASN A O 1
ATOM 747 N N . GLU A 1 97 ? 33.793 -9.559 -3.868 1.00 92.25 97 GLU A N 1
ATOM 748 C CA . GLU A 1 97 ? 33.100 -9.848 -2.594 1.00 92.25 97 GLU A CA 1
ATOM 749 C C . GLU A 1 97 ? 32.044 -8.798 -2.199 1.00 92.25 97 GLU A C 1
ATOM 751 O O . GLU A 1 97 ? 31.168 -9.074 -1.385 1.00 92.25 97 GLU A O 1
ATOM 756 N N . LEU A 1 98 ? 32.105 -7.600 -2.787 1.00 89.69 98 LEU A N 1
ATOM 757 C CA . LEU A 1 98 ? 31.162 -6.504 -2.555 1.00 89.69 98 LEU A CA 1
ATOM 758 C C . LEU A 1 98 ? 30.048 -6.446 -3.614 1.00 89.69 98 LEU A C 1
ATOM 760 O O . LEU A 1 98 ? 29.264 -5.500 -3.619 1.00 89.69 98 LEU A O 1
ATOM 764 N N . GLY A 1 99 ? 29.984 -7.414 -4.534 1.00 82.69 99 GLY A N 1
ATOM 765 C CA . GLY A 1 99 ? 28.977 -7.447 -5.598 1.00 82.69 99 GLY A CA 1
ATOM 766 C C . GLY A 1 99 ? 29.180 -6.393 -6.692 1.00 82.69 99 GLY A C 1
ATOM 767 O O . GLY A 1 99 ? 28.246 -6.098 -7.431 1.00 82.69 99 GLY A O 1
ATOM 768 N N . MET A 1 100 ? 30.380 -5.815 -6.806 1.00 88.12 100 MET A N 1
ATOM 769 C CA . MET A 1 100 ? 30.743 -4.887 -7.884 1.00 88.12 100 MET A CA 1
ATOM 770 C C . MET A 1 100 ? 31.519 -5.614 -8.990 1.00 88.12 100 MET A C 1
ATOM 772 O O . MET A 1 100 ? 32.223 -6.581 -8.683 1.00 88.12 100 MET A O 1
ATOM 776 N N . PRO A 1 101 ? 31.479 -5.135 -10.248 1.00 87.75 101 PRO A N 1
ATOM 777 C CA . PRO A 1 101 ? 32.314 -5.676 -11.316 1.00 87.75 101 PRO A CA 1
ATOM 778 C C . PRO A 1 101 ? 33.795 -5.710 -10.920 1.00 87.75 101 PRO A C 1
ATOM 780 O O . PRO A 1 101 ? 34.361 -4.707 -10.466 1.00 87.75 101 PRO A O 1
ATOM 783 N N . LYS A 1 102 ? 34.436 -6.873 -11.066 1.00 86.19 102 LYS A N 1
ATOM 784 C CA . LYS A 1 102 ? 35.862 -7.053 -10.792 1.00 86.19 102 LYS A CA 1
ATOM 785 C C . LYS A 1 102 ? 36.649 -6.266 -11.836 1.00 86.19 102 LYS A C 1
ATOM 787 O O . LYS A 1 102 ? 36.712 -6.657 -12.998 1.00 86.19 102 LYS A O 1
ATOM 792 N N . ARG A 1 103 ? 37.260 -5.152 -11.420 1.00 78.88 103 ARG A N 1
ATOM 793 C CA . ARG A 1 103 ? 38.200 -4.418 -12.276 1.00 78.88 103 ARG A CA 1
ATOM 794 C C . ARG A 1 103 ? 39.327 -5.370 -12.699 1.00 78.88 103 ARG A C 1
ATOM 796 O O . ARG A 1 103 ? 39.816 -6.110 -11.837 1.00 78.88 103 ARG A O 1
ATOM 803 N N . PRO A 1 104 ? 39.742 -5.370 -13.976 1.00 70.00 104 PRO A N 1
ATOM 804 C CA . PRO A 1 104 ? 40.961 -6.057 -14.370 1.00 70.00 104 PRO A CA 1
ATOM 805 C C . PRO A 1 104 ? 42.109 -5.500 -13.524 1.00 70.00 104 PRO A C 1
ATOM 807 O O . PRO A 1 104 ? 42.258 -4.285 -13.405 1.00 70.00 104 PRO A O 1
ATOM 810 N N . HIS A 1 105 ? 42.860 -6.384 -12.877 1.00 67.06 105 HIS A N 1
ATOM 811 C CA . HIS A 1 105 ? 44.175 -6.026 -12.362 1.00 67.06 105 HIS A CA 1
ATOM 812 C C . HIS A 1 105 ? 45.117 -6.040 -13.573 1.00 67.06 105 HIS A C 1
ATOM 814 O O . HIS A 1 105 ? 45.232 -7.093 -14.201 1.00 67.06 105 HIS A O 1
ATOM 820 N N . ASP A 1 106 ? 45.705 -4.889 -13.914 1.00 54.84 106 ASP A N 1
ATOM 821 C CA . ASP A 1 106 ? 46.920 -4.826 -14.745 1.00 54.84 106 ASP A CA 1
ATOM 822 C C . ASP A 1 106 ? 48.114 -5.428 -13.983 1.00 54.84 106 ASP A C 1
ATOM 824 O O . ASP A 1 106 ? 48.178 -5.241 -12.738 1.00 54.84 106 ASP A O 1
#

Organism: NCBI:txid674079

Secondary structure (DSSP, 8-state):
---------PPP-----HHHHHHHHHHHHHHHHHHHHH-S-----HHHHHHHHHHSBPTTT-SBGGGSEEE-SSSS-EEEPSS--PPPPP--SPB-TTSSB-PPP-